Protein AF-A0A9D4RM53-F1 (afdb_monomer)

Structure (mmCIF, N/CA/C/O backbone):
data_AF-A0A9D4RM53-F1
#
_entry.id   AF-A0A9D4RM53-F1
#
loop_
_atom_site.group_PDB
_atom_site.id
_atom_site.type_symbol
_atom_site.label_atom_id
_atom_site.label_alt_id
_atom_site.label_comp_id
_atom_site.label_asym_id
_atom_site.label_entity_id
_atom_site.label_seq_id
_atom_site.pdbx_PDB_ins_code
_atom_site.Cartn_x
_atom_site.Cartn_y
_atom_site.Cartn_z
_atom_site.occupancy
_atom_site.B_iso_or_equiv
_atom_site.auth_seq_id
_atom_site.auth_comp_id
_atom_site.auth_asym_id
_atom_site.auth_atom_id
_atom_site.pdbx_PDB_model_num
ATOM 1 N N . MET A 1 1 ? -27.158 -3.843 4.746 1.00 49.28 1 MET A N 1
ATOM 2 C CA . MET A 1 1 ? -25.687 -3.864 4.857 1.00 49.28 1 MET A CA 1
ATOM 3 C C . MET A 1 1 ? -25.367 -4.690 6.086 1.00 49.28 1 MET A C 1
ATOM 5 O O . MET A 1 1 ? -25.695 -4.254 7.180 1.00 49.28 1 MET A O 1
ATOM 9 N N . GLU A 1 2 ? -24.876 -5.915 5.906 1.00 47.69 2 GLU A N 1
ATOM 10 C CA . GLU A 1 2 ? -24.487 -6.780 7.025 1.00 47.69 2 GLU A CA 1
ATOM 11 C C . GLU A 1 2 ? -23.080 -6.385 7.474 1.00 47.69 2 GLU A C 1
ATOM 13 O O . GLU A 1 2 ? -22.155 -6.348 6.665 1.00 47.69 2 GLU A O 1
ATOM 18 N N . VAL A 1 3 ? -22.936 -6.019 8.746 1.00 56.84 3 VAL A N 1
ATOM 19 C CA . VAL A 1 3 ? -21.646 -5.665 9.341 1.00 56.84 3 VAL A CA 1
ATOM 20 C C . VAL A 1 3 ? -21.201 -6.873 10.152 1.00 56.84 3 VAL A C 1
ATOM 22 O O . VAL A 1 3 ? -21.880 -7.278 11.094 1.00 56.84 3 VAL A O 1
ATOM 25 N N . THR A 1 4 ? -20.100 -7.495 9.742 1.00 66.31 4 THR A N 1
ATOM 26 C CA . THR A 1 4 ? -19.509 -8.640 10.441 1.00 66.31 4 THR A CA 1
ATOM 27 C C . THR A 1 4 ? -19.126 -8.261 11.873 1.00 66.31 4 THR A C 1
ATOM 29 O O . THR A 1 4 ? -18.732 -7.125 12.125 1.00 66.31 4 THR A O 1
ATOM 32 N N . THR A 1 5 ? -19.154 -9.214 12.807 1.00 59.88 5 THR A N 1
ATOM 33 C CA . THR A 1 5 ? -18.748 -8.999 14.214 1.00 59.88 5 THR A CA 1
ATOM 34 C C . THR A 1 5 ? -17.243 -8.776 14.401 1.00 59.88 5 THR A C 1
ATOM 36 O O . THR A 1 5 ? -16.788 -8.462 15.499 1.00 59.88 5 THR A O 1
ATOM 39 N N . GLU A 1 6 ? -16.444 -8.974 13.353 1.00 66.88 6 GLU A N 1
ATOM 40 C CA . GLU A 1 6 ? -15.013 -8.684 13.365 1.00 66.88 6 GLU A CA 1
ATOM 41 C C . GLU A 1 6 ? -14.766 -7.172 13.395 1.00 66.88 6 GLU A C 1
ATOM 43 O O . GLU A 1 6 ? -15.436 -6.403 12.703 1.00 66.88 6 GLU A O 1
ATOM 48 N N . LYS A 1 7 ? -13.779 -6.735 14.195 1.00 70.12 7 LYS A N 1
ATOM 49 C CA . LYS A 1 7 ? -13.419 -5.315 14.314 1.00 70.12 7 LYS A CA 1
ATOM 50 C C . LYS A 1 7 ? 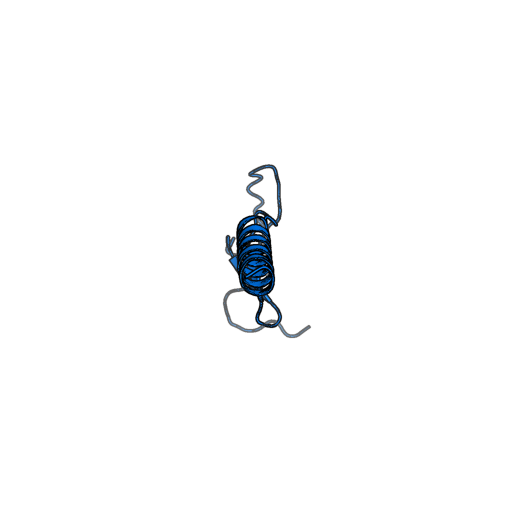-13.157 -4.720 12.935 1.00 70.12 7 LYS A C 1
ATOM 52 O O . LYS A 1 7 ? -12.155 -5.045 12.292 1.00 70.12 7 LYS A O 1
ATOM 57 N N . SER A 1 8 ? -14.037 -3.809 12.537 1.00 77.75 8 SER A N 1
ATOM 58 C CA . SER A 1 8 ? -13.909 -3.063 11.295 1.00 77.75 8 SER A CA 1
ATOM 59 C C . SER A 1 8 ? -12.649 -2.196 11.332 1.00 77.75 8 SER A C 1
ATOM 61 O O . SER A 1 8 ? -12.277 -1.618 12.359 1.00 77.75 8 SER A O 1
ATOM 63 N N . LYS A 1 9 ? -11.953 -2.145 10.201 1.00 83.19 9 LYS A N 1
ATOM 64 C CA . LYS A 1 9 ? -10.713 -1.386 10.022 1.00 83.19 9 LYS A CA 1
ATOM 65 C C . LYS A 1 9 ? -10.917 -0.385 8.902 1.00 83.19 9 LYS A C 1
ATOM 67 O O . LYS A 1 9 ? -11.737 -0.612 8.015 1.00 83.19 9 LYS A O 1
ATOM 72 N N . ILE A 1 10 ? -10.155 0.695 8.941 1.00 82.81 10 ILE A N 1
ATOM 73 C CA . ILE A 1 10 ? -10.175 1.722 7.909 1.00 82.81 10 ILE A CA 1
ATOM 74 C C . ILE A 1 10 ? -8.759 1.975 7.415 1.00 82.81 10 ILE A C 1
ATOM 76 O O . ILE A 1 10 ? -7.812 1.912 8.189 1.00 82.81 10 ILE A O 1
ATOM 80 N N . MET A 1 11 ? -8.626 2.240 6.121 1.00 81.06 11 MET A N 1
ATOM 81 C CA . MET A 1 11 ? -7.382 2.692 5.514 1.00 81.06 11 MET A CA 1
ATOM 82 C C . MET A 1 11 ? -7.627 4.097 4.978 1.00 81.06 11 MET A C 1
ATOM 84 O O . MET A 1 11 ? -8.442 4.280 4.071 1.00 81.06 11 MET A O 1
ATOM 88 N N . VAL A 1 12 ? -6.962 5.091 5.561 1.00 77.56 12 VAL A N 1
ATOM 89 C CA . VAL A 1 12 ? -7.086 6.486 5.127 1.00 77.56 12 VAL A CA 1
ATOM 90 C C . VAL A 1 12 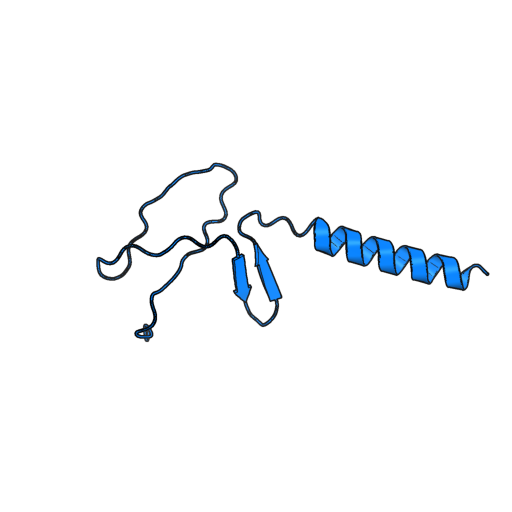? -5.971 6.794 4.134 1.00 77.56 12 VAL A C 1
ATOM 92 O O . VAL A 1 12 ? -4.800 6.870 4.499 1.00 77.56 12 VAL A O 1
ATOM 95 N N . SER A 1 13 ? -6.337 6.989 2.867 1.00 72.00 13 SER A N 1
ATOM 96 C CA . SER A 1 13 ? -5.413 7.480 1.842 1.00 72.00 13 SER A CA 1
ATOM 97 C C . SER A 1 13 ? -5.303 8.998 1.953 1.00 72.00 13 SER A C 1
ATOM 99 O O . SER A 1 13 ? -6.114 9.725 1.377 1.00 72.00 13 SER A O 1
ATOM 101 N N . SER A 1 14 ? -4.314 9.490 2.698 1.00 66.44 14 SER A N 1
ATOM 102 C CA . SER A 1 14 ? -4.055 10.925 2.818 1.00 66.44 14 SER A CA 1
ATOM 103 C C . SER A 1 14 ? -2.573 11.240 2.658 1.00 66.44 14 SER A C 1
ATOM 105 O O . SER A 1 14 ? -1.7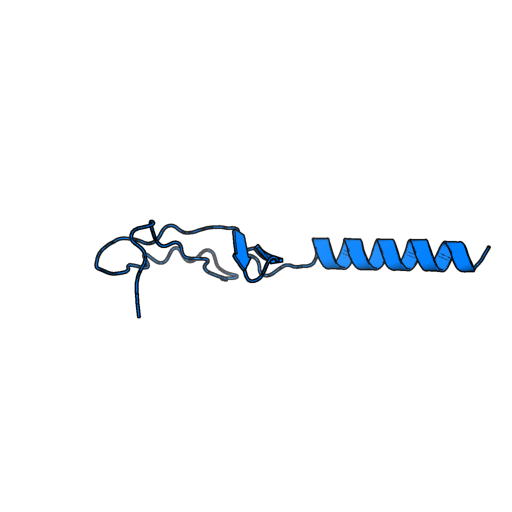14 10.631 3.291 1.00 66.44 14 SER A O 1
ATOM 107 N N . TH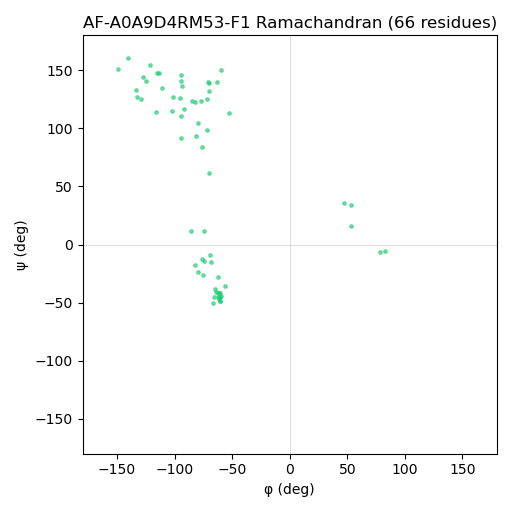R A 1 15 ? -2.270 12.247 1.838 1.00 64.00 15 THR A N 1
ATOM 108 C CA . THR A 1 15 ? -0.911 12.794 1.668 1.00 64.00 15 THR A CA 1
ATOM 109 C C . THR A 1 15 ? -0.473 13.653 2.855 1.00 64.00 15 THR A C 1
ATOM 111 O O . THR A 1 15 ? 0.710 13.944 3.022 1.00 64.00 15 THR A O 1
ATOM 114 N N . SER A 1 16 ? -1.421 14.039 3.708 1.00 62.47 16 SER A N 1
ATOM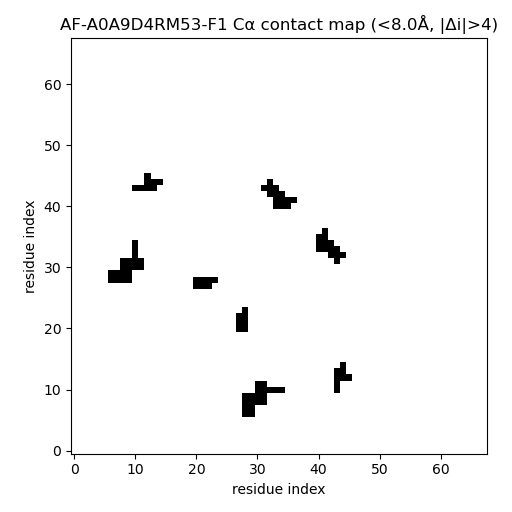 115 C CA . SER A 1 16 ? -1.192 14.712 4.983 1.00 62.47 16 SER A CA 1
ATOM 116 C C . SER A 1 16 ? -1.566 13.749 6.111 1.00 62.47 16 SER A C 1
ATOM 118 O O . SER A 1 16 ? -2.595 13.085 6.034 1.00 62.47 16 SER A O 1
ATOM 120 N N . LYS A 1 17 ? -0.736 13.630 7.158 1.00 63.88 17 LYS A N 1
ATOM 121 C CA . LYS A 1 17 ? -0.995 12.757 8.324 1.00 63.88 17 LYS A CA 1
ATOM 122 C C . LYS A 1 17 ? -2.143 13.305 9.184 1.00 63.88 17 LYS A C 1
ATOM 124 O O . LYS A 1 17 ? -1.948 13.676 10.339 1.00 63.88 17 LYS A O 1
ATOM 129 N N . ILE A 1 18 ? -3.332 13.408 8.605 1.00 64.25 18 ILE A N 1
ATOM 130 C CA . ILE A 1 18 ? -4.537 13.831 9.298 1.00 64.25 18 ILE A CA 1
ATOM 131 C C . ILE A 1 18 ? -5.041 12.608 10.056 1.00 64.25 18 ILE A C 1
ATOM 133 O O . ILE A 1 18 ? -5.576 11.667 9.480 1.00 64.25 18 ILE A O 1
ATOM 137 N N . SER A 1 19 ? -4.816 12.622 11.365 1.00 66.25 19 SER A N 1
ATOM 138 C CA . SER A 1 19 ? -5.442 11.693 12.298 1.00 66.25 19 SER A CA 1
ATOM 139 C C . SER A 1 19 ? -6.916 12.076 12.429 1.00 66.25 19 SER A C 1
ATOM 141 O O . SER A 1 19 ? -7.241 13.003 13.170 1.00 66.25 19 SER A O 1
ATOM 143 N N . THR A 1 20 ? -7.805 11.393 11.711 1.00 68.62 20 THR A N 1
ATOM 144 C CA . THR A 1 20 ? -9.255 11.554 11.885 1.00 68.62 20 THR A CA 1
ATOM 145 C C . THR A 1 20 ? -9.805 10.401 12.718 1.00 68.62 20 THR A C 1
ATOM 147 O O . THR A 1 20 ? -9.601 9.233 12.392 1.00 68.62 20 THR A O 1
ATOM 150 N N . ASP A 1 21 ? -10.528 10.726 13.790 1.00 79.81 21 ASP A N 1
ATOM 151 C CA . ASP A 1 21 ? -11.237 9.744 14.610 1.00 79.81 21 ASP A CA 1
ATOM 152 C C . ASP A 1 21 ? -12.508 9.285 13.892 1.00 79.81 21 ASP A C 1
ATOM 154 O O . ASP A 1 21 ? -13.597 9.817 14.099 1.00 79.81 21 ASP A O 1
ATOM 158 N N . ILE A 1 22 ? -12.356 8.303 13.003 1.00 82.31 22 ILE A N 1
ATOM 159 C CA . ILE A 1 22 ? -13.479 7.726 12.264 1.00 82.31 22 ILE A CA 1
ATOM 160 C C . ILE A 1 22 ? -14.122 6.631 13.116 1.00 82.31 22 ILE A C 1
ATOM 162 O O . ILE A 1 22 ? -13.460 5.679 13.543 1.00 82.31 22 ILE A O 1
ATOM 166 N N . THR A 1 23 ? -15.422 6.768 13.361 1.00 85.75 23 THR A N 1
ATOM 167 C CA . THR A 1 23 ? -16.213 5.831 14.160 1.00 85.75 23 THR A CA 1
ATOM 168 C C . THR A 1 23 ? -17.280 5.141 13.312 1.00 85.75 23 THR A C 1
ATOM 170 O O . THR A 1 23 ? -17.812 5.711 12.361 1.00 85.75 23 THR A O 1
ATOM 173 N N . MET A 1 24 ? -17.596 3.894 13.657 1.00 82.06 24 MET A N 1
ATOM 174 C CA . MET A 1 24 ? -18.711 3.126 13.103 1.00 82.06 24 MET A CA 1
ATOM 175 C C . MET A 1 24 ? -19.466 2.495 14.271 1.00 82.06 24 MET A C 1
ATOM 177 O O . MET A 1 24 ? -18.857 1.850 15.119 1.00 82.06 24 MET A O 1
ATOM 181 N N . ASN A 1 25 ? -20.783 2.709 14.351 1.00 85.38 25 ASN A N 1
ATOM 182 C CA . ASN A 1 25 ? -21.622 2.242 15.467 1.00 85.38 25 ASN A CA 1
ATOM 183 C C . ASN A 1 25 ? -21.103 2.661 16.860 1.00 85.38 25 ASN A C 1
ATOM 185 O O . ASN A 1 25 ? -21.226 1.919 17.827 1.00 85.38 25 ASN A O 1
ATOM 189 N N . GLY A 1 26 ? -20.494 3.848 16.961 1.00 81.81 26 GLY A N 1
ATOM 190 C CA . GLY A 1 26 ? -19.907 4.354 18.206 1.00 81.81 26 GLY A CA 1
ATOM 191 C C . GLY A 1 26 ? -18.534 3.767 18.558 1.00 81.81 26 GLY A C 1
ATOM 192 O O . GLY A 1 26 ? -17.893 4.265 19.481 1.00 81.81 26 GLY A O 1
ATOM 193 N N . GLU A 1 27 ? -18.033 2.779 17.811 1.00 83.81 27 GLU A N 1
ATOM 194 C CA . GLU A 1 27 ? -16.679 2.249 17.978 1.00 83.81 27 GLU A CA 1
ATOM 195 C C . GLU A 1 27 ? -15.686 2.937 17.038 1.00 83.81 27 GLU A C 1
ATOM 197 O O . GLU A 1 27 ? -15.952 3.135 15.851 1.00 83.81 27 GLU A O 1
ATOM 202 N N . LYS A 1 28 ? -14.505 3.286 17.557 1.00 84.44 28 LYS A N 1
ATOM 203 C CA . LYS A 1 28 ? -13.415 3.841 16.749 1.00 84.44 28 LYS A CA 1
ATOM 204 C C . LYS A 1 28 ? -12.811 2.757 15.859 1.00 84.44 28 LYS A C 1
ATOM 206 O O . LYS A 1 28 ? -12.340 1.728 16.349 1.00 84.44 28 LYS A O 1
ATOM 211 N N . LEU A 1 29 ? -12.775 3.024 14.556 1.00 85.38 29 LEU A N 1
ATOM 212 C CA . LEU A 1 29 ? -12.153 2.136 13.584 1.00 85.38 29 LEU A CA 1
ATOM 213 C C . LEU A 1 29 ? -10.632 2.165 13.742 1.00 85.38 29 LEU A C 1
ATOM 215 O O . LEU A 1 29 ? -10.020 3.215 13.951 1.00 85.38 29 LEU A O 1
ATOM 219 N N . LYS A 1 30 ? -10.005 0.993 13.628 1.00 83.69 30 LYS A N 1
ATOM 220 C CA . LYS A 1 30 ? -8.545 0.894 13.637 1.00 83.69 30 LYS A CA 1
ATOM 221 C C . LYS A 1 30 ? -7.997 1.320 12.276 1.00 83.69 30 LYS A C 1
ATOM 223 O O . LYS A 1 30 ? -8.342 0.700 11.272 1.00 83.69 30 LYS A O 1
ATOM 228 N N . ASP A 1 31 ? -7.110 2.310 12.280 1.00 82.81 31 ASP A N 1
ATOM 229 C CA . ASP A 1 31 ? -6.345 2.703 11.097 1.00 82.81 31 ASP A CA 1
ATOM 230 C C . ASP A 1 31 ? -5.316 1.616 10.740 1.00 82.81 31 ASP A C 1
ATOM 232 O O . ASP A 1 31 ? -4.610 1.090 11.615 1.00 82.81 31 ASP A O 1
ATOM 236 N N . VAL A 1 32 ? -5.267 1.238 9.466 1.00 82.94 32 VAL A N 1
ATOM 237 C CA . VAL A 1 32 ? -4.309 0.273 8.924 1.00 82.94 32 VAL A CA 1
ATOM 238 C C . VAL A 1 32 ? -3.533 0.865 7.763 1.00 82.94 32 VAL A C 1
ATOM 240 O O . VAL A 1 32 ? -4.071 1.547 6.898 1.00 82.94 32 VAL A O 1
ATOM 243 N N . THR A 1 33 ? -2.246 0.537 7.718 1.00 78.62 33 THR A N 1
ATOM 244 C CA . THR A 1 33 ? -1.339 0.984 6.660 1.00 78.62 33 THR A CA 1
ATOM 245 C C . THR A 1 33 ? -1.421 0.127 5.402 1.00 78.62 33 THR A C 1
ATOM 247 O O . THR A 1 33 ? -0.982 0.567 4.346 1.00 78.62 33 THR A O 1
ATOM 250 N N . SER A 1 34 ? -1.976 -1.084 5.498 1.00 80.19 34 SER A N 1
ATOM 251 C CA . SER A 1 34 ? -2.232 -1.947 4.350 1.00 80.19 34 SER A CA 1
ATOM 252 C C . SER A 1 34 ? -3.451 -2.844 4.551 1.00 80.19 34 SER A C 1
ATOM 254 O O . SER A 1 34 ? -3.795 -3.227 5.677 1.00 80.19 34 SER A O 1
ATOM 256 N N . CYS A 1 35 ? -4.107 -3.200 3.450 1.00 80.06 35 CYS A N 1
ATOM 257 C CA . CYS A 1 35 ? -5.192 -4.175 3.426 1.00 80.06 35 CYS A CA 1
ATOM 258 C C . CYS A 1 35 ? -5.097 -5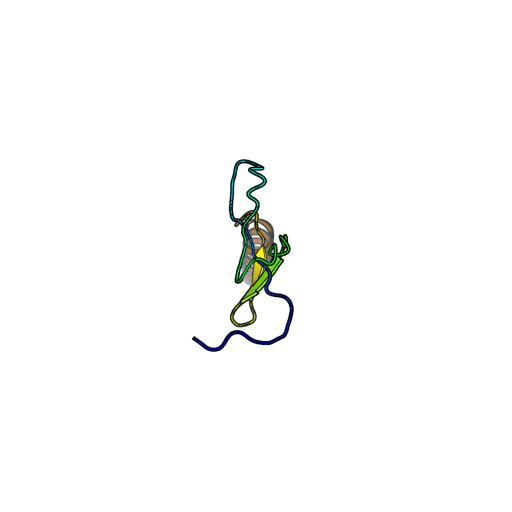.066 2.183 1.00 80.06 35 CYS A C 1
ATOM 260 O O . CYS A 1 35 ? -4.422 -4.733 1.213 1.00 80.06 35 CYS A O 1
ATOM 262 N N . LYS A 1 36 ? -5.760 -6.225 2.220 1.00 79.06 36 LYS A N 1
ATOM 263 C CA . LYS A 1 36 ? -5.969 -7.034 1.020 1.00 79.06 36 LYS A CA 1
ATOM 264 C C . LYS A 1 36 ? -7.328 -6.692 0.435 1.00 79.06 36 LYS A C 1
ATOM 266 O O . LYS A 1 36 ? -8.324 -6.827 1.139 1.00 79.06 36 LYS A O 1
ATOM 271 N N . ASP A 1 37 ? -7.351 -6.328 -0.836 1.00 74.56 37 ASP A N 1
ATOM 272 C CA . ASP A 1 37 ? -8.571 -6.131 -1.606 1.00 74.56 37 ASP A CA 1
ATOM 273 C C . ASP A 1 37 ? -8.479 -6.920 -2.913 1.00 74.56 37 ASP A C 1
ATOM 275 O O . ASP A 1 37 ? -7.489 -6.828 -3.639 1.00 74.56 37 ASP A O 1
ATOM 279 N N . LEU A 1 38 ? -9.472 -7.775 -3.169 1.00 77.69 38 LEU A N 1
ATOM 280 C CA . LEU A 1 38 ? -9.528 -8.666 -4.340 1.00 77.69 38 LEU A CA 1
ATOM 281 C C . LEU A 1 38 ? -8.219 -9.445 -4.616 1.00 77.69 38 LEU A C 1
ATOM 283 O O . LEU A 1 38 ? -7.830 -9.669 -5.761 1.00 77.69 38 LEU A O 1
ATOM 287 N N . GLY A 1 39 ? -7.515 -9.854 -3.556 1.00 77.12 39 GLY A N 1
ATOM 288 C CA . GLY A 1 39 ? -6.244 -10.585 -3.642 1.00 77.12 39 GLY A CA 1
ATOM 289 C C . GLY A 1 39 ? -5.001 -9.711 -3.853 1.00 77.12 39 GLY A C 1
ATOM 290 O O . GLY A 1 39 ? -3.886 -10.226 -3.763 1.00 77.12 39 GLY A O 1
ATOM 291 N N . GLN A 1 40 ? -5.164 -8.405 -4.061 1.00 69.00 40 GLN A N 1
ATOM 292 C CA . GLN A 1 40 ? -4.071 -7.438 -4.141 1.00 69.00 40 GLN A CA 1
ATOM 293 C C . GLN A 1 40 ? -3.827 -6.790 -2.777 1.00 69.00 40 GLN A C 1
ATOM 295 O O . GLN A 1 40 ? -4.756 -6.605 -1.995 1.00 69.00 40 GLN A O 1
ATOM 300 N N . THR A 1 41 ? -2.569 -6.469 -2.469 1.00 79.75 41 THR A N 1
ATOM 301 C CA . THR A 1 41 ? -2.236 -5.728 -1.245 1.00 79.75 41 THR A CA 1
ATOM 302 C C . THR A 1 41 ? -2.235 -4.245 -1.569 1.00 79.75 41 THR A C 1
ATOM 304 O O . THR A 1 41 ? -1.433 -3.793 -2.379 1.00 79.75 41 THR A O 1
ATOM 307 N N . LEU A 1 42 ? -3.133 -3.500 -0.939 1.00 75.69 42 LEU A N 1
ATOM 308 C CA . LEU A 1 42 ? -3.183 -2.050 -1.018 1.00 75.69 42 LEU A CA 1
ATOM 309 C C . LEU A 1 42 ? -2.422 -1.456 0.165 1.00 75.69 42 LEU A C 1
ATOM 311 O O . LEU A 1 42 ? -2.530 -1.957 1.285 1.00 75.69 42 LEU A O 1
ATOM 315 N N . SER A 1 43 ? -1.684 -0.381 -0.092 1.00 78.44 43 SER A N 1
ATOM 316 C CA . SER A 1 43 ? -0.990 0.413 0.922 1.00 78.44 43 SER A CA 1
ATOM 317 C C . SER A 1 43 ? -1.612 1.805 1.012 1.00 78.44 43 SER A C 1
ATOM 319 O O . SER A 1 43 ? -2.089 2.353 0.017 1.00 78.44 43 SER A O 1
ATOM 321 N N . ASN A 1 44 ? -1.602 2.386 2.209 1.00 75.44 44 ASN A N 1
ATOM 322 C CA . ASN A 1 44 ? -2.218 3.683 2.500 1.00 75.44 44 ASN A CA 1
ATOM 323 C C . ASN A 1 44 ? -1.520 4.880 1.835 1.00 75.44 44 ASN A C 1
ATOM 325 O O . ASN A 1 44 ? -2.091 5.966 1.769 1.00 75.44 44 ASN A O 1
ATOM 329 N N . ASP A 1 45 ? -0.302 4.692 1.340 1.00 67.94 45 ASP A N 1
ATOM 330 C CA . ASP A 1 45 ? 0.418 5.688 0.561 1.00 67.94 45 ASP A CA 1
ATOM 331 C C . ASP A 1 45 ? -0.107 5.783 -0.886 1.00 67.94 45 ASP A C 1
ATOM 333 O O . ASP A 1 45 ? 0.203 6.749 -1.579 1.00 67.94 45 ASP A O 1
ATOM 337 N N . CYS A 1 46 ? -0.937 4.834 -1.351 1.00 58.94 46 CYS A N 1
ATOM 338 C CA . CYS A 1 46 ? -1.294 4.665 -2.769 1.00 58.94 46 CYS A CA 1
ATOM 339 C C . CYS A 1 46 ? -0.059 4.559 -3.690 1.00 58.94 46 CYS A C 1
ATOM 341 O O . CYS A 1 46 ? -0.166 4.718 -4.910 1.00 58.94 46 CYS A O 1
ATOM 343 N N . ILE A 1 47 ? 1.130 4.295 -3.134 1.00 63.28 47 ILE A N 1
ATOM 344 C CA . ILE A 1 47 ? 2.382 4.294 -3.885 1.00 63.28 47 ILE A CA 1
ATOM 345 C C . ILE A 1 47 ? 2.667 2.861 -4.337 1.00 63.28 47 ILE A C 1
ATOM 347 O O . ILE A 1 47 ? 3.384 2.100 -3.694 1.00 63.28 47 ILE A O 1
ATOM 351 N N . SER A 1 48 ? 2.207 2.511 -5.537 1.00 65.12 48 SER A N 1
ATOM 352 C CA . SER A 1 48 ? 2.613 1.268 -6.216 1.00 65.12 48 SER A CA 1
ATOM 353 C C . SER A 1 48 ? 4.039 1.330 -6.789 1.00 65.12 48 SER A C 1
ATOM 355 O O . SER A 1 48 ? 4.433 0.464 -7.566 1.00 65.12 48 SER A O 1
ATOM 357 N N . THR A 1 49 ? 4.847 2.342 -6.443 1.00 68.25 49 THR A N 1
ATOM 358 C CA . THR A 1 49 ? 6.180 2.571 -7.034 1.00 68.25 49 THR A CA 1
ATOM 359 C C . THR A 1 49 ? 7.099 1.360 -6.901 1.00 68.25 49 THR A C 1
ATOM 361 O O . THR A 1 49 ? 7.871 1.091 -7.819 1.00 68.25 49 THR A O 1
ATOM 364 N N . VAL A 1 50 ? 7.022 0.608 -5.799 1.00 73.00 50 VAL A N 1
ATOM 365 C CA . VAL A 1 50 ? 7.831 -0.608 -5.620 1.00 73.00 50 VAL A CA 1
ATOM 366 C C . VAL A 1 50 ? 7.409 -1.693 -6.612 1.00 73.00 50 VAL A C 1
ATOM 368 O O . VAL A 1 50 ? 8.252 -2.214 -7.338 1.00 73.00 50 VAL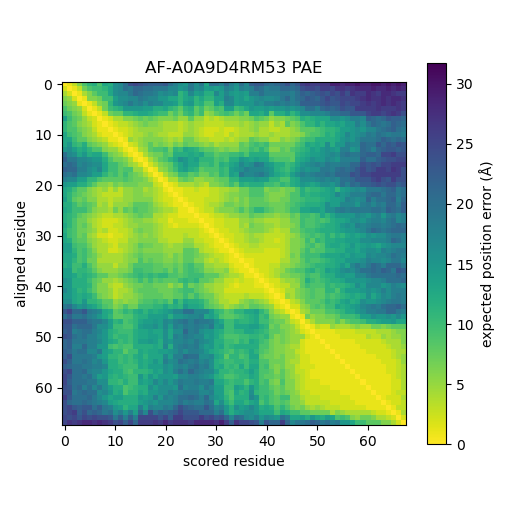 A O 1
ATOM 371 N N . GLU A 1 51 ? 6.114 -1.987 -6.713 1.00 74.69 51 GLU A N 1
ATOM 372 C CA . GLU A 1 51 ? 5.591 -2.994 -7.645 1.00 74.69 51 GLU A CA 1
ATOM 373 C C . GLU A 1 51 ? 5.825 -2.602 -9.107 1.00 74.69 51 GLU A C 1
ATOM 375 O O . GLU A 1 51 ? 6.232 -3.436 -9.918 1.00 74.69 51 GLU A O 1
ATOM 380 N N . VAL A 1 52 ? 5.641 -1.322 -9.445 1.00 77.62 52 VAL A N 1
ATOM 381 C CA . VAL A 1 52 ? 5.931 -0.776 -10.778 1.00 77.62 52 VAL A CA 1
ATOM 382 C C . VAL A 1 52 ? 7.415 -0.940 -11.108 1.00 77.62 52 VAL A C 1
ATOM 384 O O . VAL A 1 52 ? 7.746 -1.436 -12.185 1.00 77.62 52 VAL A O 1
ATOM 387 N N . ARG A 1 53 ? 8.321 -0.605 -10.179 1.00 82.81 53 ARG A N 1
ATOM 388 C CA . ARG A 1 53 ? 9.769 -0.803 -10.366 1.00 82.81 53 ARG A CA 1
ATOM 389 C C . ARG A 1 53 ? 10.125 -2.273 -10.560 1.00 82.81 53 ARG A C 1
ATOM 391 O O . ARG A 1 53 ? 10.934 -2.572 -11.435 1.00 82.81 53 ARG A O 1
ATOM 398 N N . ILE A 1 54 ? 9.512 -3.179 -9.797 1.00 84.81 54 ILE A N 1
ATOM 399 C CA . ILE A 1 54 ? 9.718 -4.626 -9.949 1.00 84.81 54 ILE A CA 1
ATOM 400 C C . ILE A 1 54 ? 9.287 -5.081 -11.349 1.00 84.81 54 ILE A C 1
ATOM 402 O O . ILE A 1 54 ? 10.063 -5.743 -12.038 1.00 84.81 54 ILE A O 1
ATOM 406 N N . ARG A 1 55 ? 8.094 -4.682 -11.812 1.00 86.06 55 ARG A N 1
ATOM 407 C CA . ARG A 1 55 ? 7.598 -5.044 -13.152 1.00 86.06 55 ARG A CA 1
ATOM 408 C C . ARG A 1 55 ? 8.487 -4.488 -14.266 1.00 86.06 55 ARG A C 1
ATOM 410 O O . ARG A 1 55 ? 8.791 -5.219 -15.206 1.00 86.06 55 ARG A O 1
ATOM 417 N N . ILE A 1 56 ? 8.953 -3.242 -14.140 1.00 91.75 56 ILE A N 1
ATOM 418 C CA . ILE A 1 56 ? 9.907 -2.644 -15.087 1.00 91.75 56 ILE A CA 1
ATOM 419 C C . ILE A 1 56 ? 11.210 -3.447 -15.106 1.00 91.75 56 ILE A C 1
ATOM 421 O O . ILE A 1 56 ? 11.673 -3.825 -16.176 1.00 91.75 56 ILE A O 1
ATOM 425 N N . ALA A 1 57 ? 11.784 -3.759 -13.941 1.00 93.25 57 ALA A N 1
ATOM 426 C CA . ALA A 1 57 ? 13.028 -4.522 -13.860 1.00 93.25 57 ALA A CA 1
ATOM 427 C C . ALA A 1 57 ? 12.892 -5.916 -14.495 1.00 93.25 57 ALA A C 1
ATOM 429 O O . ALA A 1 57 ? 13.774 -6.342 -15.242 1.00 93.25 57 ALA A O 1
ATOM 430 N N 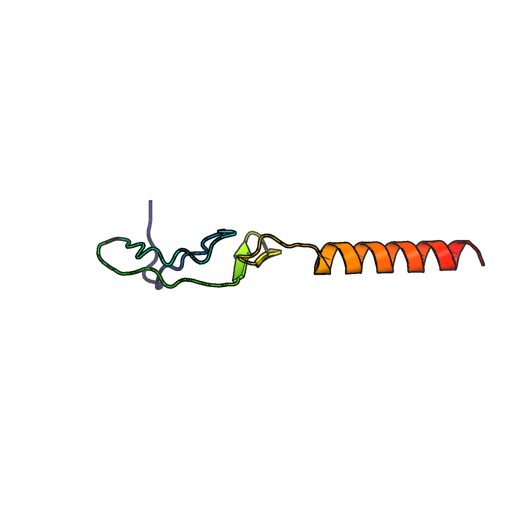. MET A 1 58 ? 11.770 -6.601 -14.254 1.00 94.62 58 MET A N 1
ATOM 431 C CA . MET A 1 58 ? 11.469 -7.890 -14.880 1.00 94.62 58 MET A CA 1
ATOM 432 C C . MET A 1 58 ? 11.366 -7.784 -16.403 1.00 94.62 58 MET A C 1
ATOM 434 O O . MET A 1 58 ? 11.969 -8.593 -17.109 1.00 94.62 58 MET A O 1
ATOM 438 N N . ALA A 1 59 ? 10.639 -6.786 -16.912 1.00 94.75 59 ALA A N 1
ATOM 439 C CA . ALA A 1 59 ? 10.501 -6.560 -18.348 1.00 94.75 59 ALA A CA 1
ATOM 440 C C . ALA A 1 59 ? 11.858 -6.249 -18.998 1.00 94.75 59 ALA A C 1
ATOM 442 O O . ALA A 1 59 ? 12.209 -6.859 -20.006 1.00 94.75 59 ALA A O 1
ATOM 443 N N . THR A 1 60 ? 12.664 -5.383 -18.381 1.00 94.69 60 THR A N 1
ATOM 444 C CA . THR A 1 60 ? 14.022 -5.066 -18.843 1.00 94.69 60 THR A CA 1
ATOM 445 C C . THR A 1 60 ? 14.908 -6.311 -18.881 1.00 94.69 60 THR A C 1
ATOM 447 O O . THR A 1 60 ? 15.596 -6.545 -19.873 1.00 94.69 60 THR A O 1
ATOM 450 N N . ALA A 1 61 ? 14.867 -7.147 -17.841 1.00 95.44 61 ALA A N 1
ATOM 451 C CA . ALA A 1 61 ? 15.636 -8.388 -17.799 1.00 95.44 61 ALA A CA 1
ATOM 452 C C . ALA A 1 61 ? 15.192 -9.391 -18.877 1.00 95.44 61 ALA A C 1
ATOM 454 O O . ALA A 1 61 ? 16.034 -10.067 -19.467 1.00 95.44 61 ALA A O 1
ATOM 455 N N . ALA A 1 62 ? 13.889 -9.488 -19.155 1.00 95.94 62 ALA A N 1
ATOM 456 C CA . ALA A 1 62 ? 13.365 -10.327 -20.230 1.00 95.94 62 ALA A CA 1
ATOM 457 C C . ALA A 1 62 ? 13.807 -9.821 -21.613 1.00 95.94 62 ALA A C 1
ATOM 459 O O . ALA A 1 62 ? 14.294 -10.607 -22.420 1.00 95.94 62 ALA A O 1
ATOM 460 N N . MET A 1 63 ? 13.720 -8.509 -21.853 1.00 95.56 63 MET A N 1
ATOM 461 C CA . MET A 1 63 ? 14.165 -7.872 -23.098 1.00 95.56 63 MET A CA 1
ATOM 462 C C . MET A 1 63 ? 15.664 -8.080 -23.342 1.00 95.56 63 MET A C 1
ATOM 464 O O . MET A 1 63 ? 16.058 -8.476 -24.435 1.00 95.56 63 MET A O 1
ATOM 468 N N . ALA A 1 64 ? 16.500 -7.903 -22.315 1.00 94.06 64 ALA A N 1
ATOM 469 C CA . ALA A 1 64 ? 17.947 -8.107 -22.416 1.00 94.06 64 ALA A CA 1
ATOM 470 C C . ALA A 1 64 ? 18.336 -9.557 -22.766 1.00 94.06 64 ALA A C 1
ATOM 472 O O . ALA A 1 64 ? 19.380 -9.795 -23.370 1.00 94.06 64 ALA A O 1
ATOM 473 N N . ARG A 1 65 ? 17.502 -10.537 -22.394 1.00 91.94 65 ARG A N 1
ATOM 474 C CA . ARG A 1 65 ? 17.709 -11.949 -22.751 1.00 91.94 65 ARG A CA 1
ATOM 475 C C . ARG A 1 65 ? 17.364 -12.251 -24.207 1.00 91.94 65 ARG A C 1
ATOM 477 O O . ARG A 1 65 ? 17.913 -13.203 -24.740 1.00 91.94 65 ARG A O 1
ATOM 484 N N . LEU A 1 66 ? 16.472 -11.476 -24.827 1.00 89.06 66 LEU A N 1
ATOM 485 C CA . LEU A 1 66 ? 16.099 -11.632 -26.238 1.00 89.06 66 LEU A CA 1
ATOM 486 C C . LEU A 1 66 ? 17.133 -11.018 -27.189 1.00 89.06 66 LEU A C 1
ATOM 488 O O . LEU A 1 66 ? 17.208 -11.413 -28.345 1.00 89.06 66 LEU A O 1
ATOM 492 N N . SER A 1 67 ? 17.919 -10.049 -26.715 1.00 77.81 67 SER A N 1
ATOM 493 C CA . SER A 1 67 ? 18.977 -9.395 -27.493 1.00 77.81 67 SER A CA 1
ATOM 494 C C . SER A 1 67 ? 20.324 -10.137 -27.473 1.00 77.81 67 SER A C 1
ATOM 496 O O . SER A 1 67 ? 21.332 -9.550 -27.864 1.00 77.81 67 SER A O 1
ATOM 498 N N . ARG A 1 68 ? 20.368 -11.382 -26.981 1.00 54.53 68 ARG A N 1
ATOM 499 C CA . ARG A 1 68 ? 21.554 -12.253 -26.954 1.00 54.53 68 ARG A CA 1
ATOM 500 C C . ARG A 1 68 ? 21.334 -13.453 -27.863 1.00 54.53 68 ARG A C 1
ATOM 502 O O . ARG A 1 68 ? 22.315 -13.832 -28.534 1.00 54.53 68 ARG A O 1
#

Mean predicted aligned error: 10.93 Å

Organism: Dreissena polymorpha (NCBI:txid45954)

Foldseek 3Di:
DDDDPPQAADQAQDPDPDDDQDDDPNHGHHYDQWDDDPNDIAGSPNDCVVVVVVVVVVVVVVVVVVVD

pLDDT: mean 77.04, std 11.5, range [47.69, 95.94]

Sequence (68 aa):
MEVTTEKSKIMVSSTSKISTDITMNGEKLKDVTSCKDLGQTLSNDCISTVEVRIRIAMATAAMARLSR

Solvent-accessible surface area (backbone atoms only — not comparable to full-atom values): 4514 Å² total; per-residue (Å²): 136,89,80,70,94,62,85,62,67,41,66,70,78,54,100,55,94,73,89,71,91,50,63,57,97,87,41,74,44,46,78,3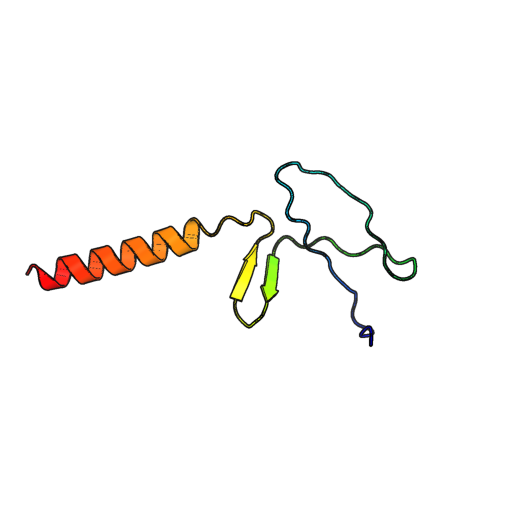9,64,60,49,77,55,99,88,41,80,47,51,30,78,73,66,58,60,65,62,52,50,51,53,51,53,51,51,51,56,53,54,59,62,72,77,108

Radius of gyration: 18.59 Å; Cα contacts (8 Å, |Δi|>4): 48; chains: 1; bounding box: 47×27×46 Å

Secondary structure (DSSP, 8-state):
----SS--EE----SS------EETTEEPEE-SEEEETTEEEETT--THHHHHHHHHHHHHHHHHHT-